Protein AF-A0A965N0B8-F1 (afdb_monomer)

Structure (mmCIF, N/CA/C/O backbone):
data_AF-A0A965N0B8-F1
#
_entry.id   AF-A0A965N0B8-F1
#
loop_
_atom_site.group_PDB
_atom_site.id
_atom_site.type_symbol
_atom_site.label_atom_id
_atom_site.label_alt_id
_atom_site.label_comp_id
_atom_site.label_asym_id
_atom_site.label_entity_id
_atom_site.label_seq_id
_atom_site.pdbx_PDB_ins_code
_atom_site.Cartn_x
_atom_site.Cartn_y
_atom_site.Cartn_z
_atom_site.occupancy
_atom_site.B_iso_or_equiv
_atom_site.auth_seq_id
_atom_site.auth_comp_id
_atom_site.auth_asym_id
_atom_site.auth_atom_id
_atom_site.pdbx_PDB_model_num
ATOM 1 N N . MET A 1 1 ? 1.792 13.443 -14.215 1.00 50.97 1 MET A N 1
ATOM 2 C CA . MET A 1 1 ? 2.856 14.168 -14.942 1.00 50.97 1 MET A CA 1
ATOM 3 C C . MET A 1 1 ? 3.817 14.919 -13.993 1.00 50.97 1 MET A C 1
ATOM 5 O O . MET A 1 1 ? 4.309 15.970 -14.357 1.00 50.97 1 MET A O 1
ATOM 9 N N . ARG A 1 2 ? 4.101 14.413 -12.771 1.00 62.81 2 ARG A N 1
ATOM 10 C CA . ARG A 1 2 ? 4.991 15.092 -11.792 1.00 62.81 2 ARG A CA 1
ATOM 11 C C . ARG A 1 2 ? 6.438 14.566 -11.771 1.00 62.81 2 ARG A C 1
ATOM 13 O O . ARG A 1 2 ? 7.293 15.222 -11.205 1.00 62.81 2 ARG A O 1
ATOM 20 N N . PHE A 1 3 ? 6.702 13.413 -12.389 1.00 66.06 3 PHE A N 1
ATOM 21 C CA . PHE A 1 3 ? 8.023 12.770 -12.436 1.00 66.06 3 PHE A CA 1
ATOM 22 C C . PHE A 1 3 ? 8.588 12.699 -13.857 1.00 66.06 3 PHE A C 1
ATOM 24 O O . PHE A 1 3 ? 9.486 11.917 -14.120 1.00 66.06 3 PHE A O 1
ATOM 31 N N . TRP A 1 4 ? 8.065 13.481 -14.801 1.00 72.12 4 TRP A N 1
ATOM 32 C CA . TRP A 1 4 ? 8.678 13.567 -16.125 1.00 72.12 4 TRP A CA 1
ATOM 33 C C . TRP A 1 4 ? 10.046 14.279 -16.013 1.00 72.12 4 TRP A C 1
ATOM 35 O O . TRP A 1 4 ? 10.124 15.256 -15.267 1.00 72.12 4 TRP A O 1
ATOM 45 N N . PRO A 1 5 ? 11.114 13.827 -16.702 1.00 80.25 5 PRO A N 1
ATOM 46 C CA . PRO A 1 5 ? 11.149 12.756 -17.708 1.00 80.25 5 PRO A CA 1
ATOM 47 C C . PRO A 1 5 ? 11.363 11.338 -17.150 1.00 80.25 5 PRO A C 1
ATOM 49 O O . PRO A 1 5 ? 11.357 10.385 -17.919 1.00 80.25 5 PRO A O 1
ATOM 52 N N . LEU A 1 6 ? 11.539 11.179 -15.838 1.00 78.44 6 LEU A N 1
ATOM 53 C CA . LEU A 1 6 ? 11.842 9.891 -15.199 1.00 78.44 6 LEU A CA 1
ATOM 54 C C . LEU A 1 6 ? 10.704 8.863 -15.318 1.00 78.44 6 LEU A C 1
ATOM 56 O O . LEU A 1 6 ? 10.970 7.682 -15.497 1.00 78.44 6 LEU A O 1
ATOM 60 N N . SER A 1 7 ? 9.440 9.288 -15.222 1.00 83.75 7 SER A N 1
ATOM 61 C CA . SER A 1 7 ? 8.276 8.407 -15.395 1.00 83.75 7 SER A CA 1
ATOM 62 C C . SER A 1 7 ? 7.701 8.504 -16.808 1.00 83.75 7 SER A C 1
ATOM 64 O O . SER A 1 7 ? 7.355 9.611 -17.240 1.00 83.75 7 SER A O 1
ATOM 66 N N . THR A 1 8 ? 7.467 7.364 -17.456 1.00 87.62 8 THR A N 1
ATOM 67 C CA . THR A 1 8 ? 6.728 7.266 -18.729 1.00 87.62 8 THR A CA 1
ATOM 68 C C . THR A 1 8 ? 5.414 6.497 -18.535 1.00 87.62 8 THR A C 1
ATOM 70 O O . THR A 1 8 ? 5.201 5.912 -17.468 1.00 87.62 8 THR A O 1
ATOM 73 N N . PRO A 1 9 ? 4.493 6.495 -19.518 1.00 84.62 9 PRO A N 1
ATOM 74 C CA . PRO A 1 9 ? 3.320 5.625 -19.475 1.00 84.62 9 PRO A CA 1
ATOM 75 C C . PRO A 1 9 ? 3.681 4.139 -19.338 1.00 84.62 9 PRO A C 1
ATOM 77 O O . PRO A 1 9 ? 2.996 3.415 -18.632 1.00 84.62 9 PRO A O 1
ATOM 80 N N . GLU A 1 10 ? 4.773 3.690 -19.952 1.00 87.25 10 GLU A N 1
ATOM 81 C CA . GLU A 1 10 ? 5.240 2.298 -19.905 1.00 87.25 10 GLU A CA 1
ATOM 82 C C . GLU A 1 10 ? 5.974 1.982 -18.594 1.00 87.25 10 GLU A C 1
ATOM 84 O O . GLU A 1 10 ? 5.999 0.833 -18.150 1.00 87.25 10 GLU A O 1
ATOM 89 N N . HIS A 1 11 ? 6.554 3.003 -17.957 1.00 89.06 11 HIS A N 1
ATOM 90 C CA . HIS A 1 11 ? 7.298 2.884 -16.709 1.00 89.06 11 HIS A CA 1
ATOM 91 C C . HIS A 1 11 ? 6.867 3.961 -15.695 1.00 89.06 11 HIS A C 1
ATOM 93 O O . HIS A 1 11 ? 7.545 4.981 -15.511 1.00 89.06 11 HIS A O 1
ATOM 99 N N . PRO A 1 12 ? 5.695 3.782 -15.055 1.00 91.25 12 PRO A N 1
ATOM 100 C CA . PRO A 1 12 ? 5.143 4.771 -14.138 1.00 91.25 12 PRO A CA 1
ATOM 101 C C . PRO A 1 12 ? 5.888 4.815 -12.797 1.00 91.25 12 PRO A C 1
ATOM 103 O O . PRO A 1 12 ? 6.658 3.923 -12.442 1.00 91.25 12 PRO A O 1
ATOM 106 N N . LYS A 1 13 ? 5.633 5.880 -12.024 1.00 90.94 13 LYS A N 1
ATOM 107 C CA . LYS A 1 13 ? 6.458 6.270 -10.869 1.00 90.94 13 LYS A CA 1
ATOM 108 C C . LYS A 1 13 ? 6.663 5.184 -9.811 1.00 90.94 13 LYS A C 1
ATOM 110 O O . LYS A 1 13 ? 7.722 5.159 -9.199 1.00 90.94 13 LYS A O 1
ATOM 115 N N . GLN A 1 14 ? 5.690 4.298 -9.590 1.00 92.75 14 GLN A N 1
ATOM 116 C CA . GLN A 1 14 ? 5.812 3.242 -8.583 1.00 92.75 14 GLN A CA 1
ATOM 117 C C . GLN A 1 14 ? 6.963 2.273 -8.885 1.00 92.75 14 GLN A C 1
ATOM 119 O O . GLN A 1 14 ? 7.488 1.649 -7.971 1.00 92.75 14 GLN A O 1
ATOM 124 N N . PHE A 1 15 ? 7.388 2.178 -10.147 1.00 95.50 15 PHE A N 1
ATOM 125 C CA . PHE A 1 15 ? 8.491 1.320 -10.563 1.00 95.50 15 PHE A CA 1
ATOM 126 C C . PHE A 1 15 ? 9.859 2.020 -10.504 1.00 95.50 15 PHE A C 1
ATOM 128 O O . PHE A 1 15 ? 10.869 1.353 -10.713 1.00 95.50 15 PHE A O 1
ATOM 135 N N . LEU A 1 16 ? 9.908 3.319 -10.180 1.00 93.56 16 LEU A N 1
ATOM 136 C CA . LEU A 1 16 ? 11.142 4.105 -10.138 1.00 93.56 16 LEU A CA 1
ATOM 137 C C . LEU A 1 16 ? 11.878 3.960 -8.808 1.00 93.56 16 LEU A C 1
ATOM 139 O O . LEU A 1 16 ? 11.264 4.022 -7.740 1.00 93.56 16 LEU A O 1
ATOM 143 N N . ASP A 1 17 ? 13.205 3.872 -8.890 1.00 93.31 17 ASP A N 1
ATOM 144 C CA . ASP A 1 17 ? 14.114 4.071 -7.762 1.00 93.31 17 ASP A CA 1
ATOM 145 C C . ASP A 1 17 ? 14.359 5.568 -7.549 1.00 93.31 17 ASP A C 1
ATOM 147 O O . ASP A 1 17 ? 15.250 6.178 -8.137 1.00 93.31 17 ASP A O 1
ATOM 151 N N . VAL A 1 18 ? 13.501 6.177 -6.733 1.00 88.81 18 VAL A N 1
ATOM 152 C CA . VAL A 1 18 ? 13.541 7.621 -6.454 1.00 88.81 18 VAL A CA 1
ATOM 153 C C . VAL A 1 18 ? 14.654 7.981 -5.462 1.00 88.81 18 VAL A C 1
ATOM 155 O O . VAL A 1 18 ? 15.072 9.134 -5.409 1.00 88.81 18 VAL A O 1
ATOM 158 N N . LEU A 1 19 ? 15.138 7.012 -4.679 1.00 89.06 19 LEU A N 1
ATOM 159 C CA . LEU A 1 19 ? 16.172 7.230 -3.663 1.00 89.06 19 LEU A CA 1
ATOM 160 C C . LEU A 1 19 ? 17.588 6.912 -4.169 1.00 89.06 19 LEU A C 1
ATOM 162 O O . LEU A 1 19 ? 18.554 7.268 -3.501 1.00 89.06 19 LEU A O 1
ATOM 166 N N . GLY A 1 20 ? 17.719 6.247 -5.320 1.00 92.00 20 GLY A N 1
ATOM 167 C CA . GLY A 1 20 ? 19.004 5.811 -5.872 1.00 92.00 20 GLY A CA 1
ATOM 168 C C . GLY A 1 20 ? 19.640 4.655 -5.095 1.00 92.00 20 GLY A C 1
ATOM 169 O O . GLY A 1 20 ? 20.862 4.519 -5.096 1.00 92.00 20 GLY A O 1
ATOM 170 N N . ILE A 1 21 ? 18.834 3.852 -4.393 1.00 93.19 21 ILE A N 1
ATOM 171 C CA . ILE A 1 21 ? 19.301 2.757 -3.520 1.00 93.19 21 ILE A CA 1
ATOM 172 C C . ILE A 1 21 ? 19.107 1.366 -4.143 1.00 93.19 21 ILE A C 1
ATOM 174 O O . ILE A 1 21 ? 19.236 0.349 -3.463 1.00 93.19 21 ILE A O 1
ATOM 178 N N . GLY A 1 22 ? 18.761 1.313 -5.428 1.00 94.94 22 GLY A N 1
ATOM 179 C CA . GLY A 1 22 ? 18.489 0.090 -6.177 1.00 94.94 22 GLY A CA 1
ATOM 180 C C . GLY A 1 22 ? 17.097 -0.497 -5.936 1.00 94.94 22 GLY A C 1
ATOM 181 O O . GLY A 1 22 ? 16.870 -1.656 -6.285 1.00 94.94 22 GLY A O 1
ATOM 182 N N . LYS A 1 23 ? 16.166 0.260 -5.336 1.00 95.31 23 LYS A N 1
ATOM 183 C CA . LYS A 1 23 ? 14.808 -0.213 -5.024 1.00 95.31 23 LYS A CA 1
ATOM 184 C C . LYS A 1 23 ? 13.744 0.763 -5.490 1.00 95.31 23 LYS A C 1
ATOM 186 O O . LYS A 1 23 ? 13.789 1.951 -5.188 1.00 95.31 23 LYS A O 1
ATOM 191 N N . SER A 1 24 ? 12.741 0.229 -6.172 1.00 96.75 24 SER A N 1
ATOM 192 C CA . SER A 1 24 ? 11.563 0.994 -6.574 1.00 96.75 24 SER A CA 1
ATOM 193 C C . SER A 1 24 ? 10.640 1.332 -5.399 1.00 96.75 24 SER A C 1
ATOM 195 O O . SER A 1 24 ? 10.639 0.640 -4.378 1.00 96.75 24 SER A O 1
ATOM 197 N N . LEU A 1 25 ? 9.776 2.340 -5.560 1.00 95.69 25 LEU A N 1
ATOM 198 C CA . LEU A 1 25 ? 8.729 2.654 -4.573 1.00 95.69 25 LEU A CA 1
ATOM 199 C C . LEU A 1 25 ? 7.798 1.459 -4.285 1.00 95.69 25 LEU A C 1
ATOM 201 O O . LEU A 1 25 ? 7.401 1.254 -3.134 1.00 95.69 25 LEU A O 1
ATOM 205 N N . LEU A 1 26 ? 7.489 0.647 -5.304 1.00 97.25 26 LEU A N 1
ATOM 206 C CA . LEU A 1 26 ? 6.711 -0.583 -5.161 1.00 97.25 26 LEU A CA 1
ATOM 207 C C . LEU A 1 26 ? 7.430 -1.584 -4.249 1.00 97.25 26 LEU A C 1
ATOM 209 O O . LEU A 1 26 ? 6.818 -2.106 -3.319 1.00 97.25 26 LEU A O 1
ATOM 213 N N . GLN A 1 27 ? 8.722 -1.824 -4.488 1.00 96.88 27 GLN A N 1
ATOM 214 C CA . GLN A 1 27 ? 9.527 -2.735 -3.669 1.00 96.88 27 GLN A CA 1
ATOM 215 C C . GLN A 1 27 ? 9.650 -2.236 -2.230 1.00 96.88 27 GLN A C 1
ATOM 217 O O . GLN A 1 27 ? 9.421 -3.011 -1.307 1.00 96.88 27 GLN A O 1
ATOM 222 N N . LEU A 1 28 ? 9.911 -0.941 -2.031 1.00 95.62 28 LEU A N 1
ATOM 223 C CA . LEU A 1 28 ? 9.963 -0.341 -0.694 1.00 95.62 28 LEU A CA 1
ATOM 224 C C . LEU A 1 28 ? 8.628 -0.488 0.048 1.00 95.62 28 LEU A C 1
ATOM 226 O O . LEU A 1 28 ? 8.596 -0.825 1.228 1.00 95.62 28 LEU A O 1
ATOM 230 N N . THR A 1 29 ? 7.505 -0.286 -0.644 1.00 96.00 29 THR A N 1
ATOM 231 C CA . THR A 1 29 ? 6.174 -0.469 -0.048 1.00 96.00 29 THR A CA 1
ATOM 232 C C . THR A 1 29 ? 5.904 -1.932 0.307 1.00 96.00 29 THR A C 1
ATOM 234 O O . THR A 1 29 ? 5.393 -2.211 1.391 1.00 96.00 29 THR A O 1
ATOM 237 N N . PHE A 1 30 ? 6.276 -2.867 -0.570 1.00 96.25 30 PHE A N 1
ATOM 238 C CA . PHE A 1 30 ? 6.108 -4.302 -0.343 1.00 96.25 30 PHE A CA 1
ATOM 239 C C . PHE A 1 30 ? 6.956 -4.817 0.829 1.00 96.25 30 PHE A C 1
ATOM 241 O O . PHE A 1 30 ? 6.458 -5.558 1.679 1.00 96.25 30 PHE A O 1
ATOM 248 N N . GLU A 1 31 ? 8.223 -4.405 0.906 1.00 94.38 31 GLU A N 1
ATOM 249 C CA . GLU A 1 31 ? 9.128 -4.762 2.003 1.00 94.38 31 GLU A CA 1
ATOM 250 C C . GLU A 1 31 ? 8.639 -4.205 3.341 1.00 94.38 31 GLU A C 1
ATOM 252 O O . GLU A 1 31 ? 8.606 -4.933 4.333 1.00 94.38 31 GLU A O 1
ATOM 257 N N . ARG A 1 32 ? 8.193 -2.941 3.359 1.00 94.69 32 ARG A N 1
ATOM 258 C CA . ARG A 1 32 ? 7.616 -2.310 4.551 1.00 94.69 32 ARG A CA 1
ATOM 259 C C . ARG A 1 32 ? 6.382 -3.065 5.045 1.00 94.69 32 ARG A C 1
ATOM 261 O O . ARG A 1 32 ? 6.284 -3.343 6.235 1.00 94.69 32 ARG A O 1
ATOM 268 N N . LEU A 1 33 ? 5.472 -3.440 4.143 1.00 94.06 33 LEU A N 1
ATOM 269 C CA . LEU A 1 33 ? 4.287 -4.235 4.486 1.00 94.06 33 LEU A CA 1
ATOM 270 C C . LEU A 1 33 ? 4.634 -5.634 4.997 1.00 94.06 33 LEU A C 1
ATOM 272 O O . LEU A 1 33 ? 3.989 -6.121 5.924 1.00 94.06 33 LEU A O 1
ATOM 276 N N . SER A 1 34 ? 5.670 -6.256 4.432 1.00 93.75 34 SER A N 1
ATOM 277 C CA . SER A 1 34 ? 6.095 -7.612 4.796 1.00 93.75 34 SER A CA 1
ATOM 278 C C . SER A 1 34 ? 6.626 -7.728 6.232 1.00 93.75 34 SER A C 1
ATOM 280 O O . SER A 1 34 ? 6.817 -8.840 6.717 1.00 93.75 34 SER A O 1
ATOM 282 N N . ARG A 1 35 ? 6.857 -6.605 6.929 1.00 92.62 35 ARG A N 1
ATOM 283 C CA . ARG A 1 35 ? 7.187 -6.591 8.366 1.00 92.62 35 ARG A CA 1
ATOM 284 C C . ARG A 1 35 ? 5.986 -6.868 9.267 1.00 92.62 35 ARG A C 1
ATOM 286 O O . ARG A 1 35 ? 6.180 -7.347 10.375 1.00 92.62 35 ARG A O 1
ATOM 293 N N . THR A 1 36 ? 4.778 -6.576 8.791 1.00 93.31 36 THR A N 1
ATOM 294 C CA . THR A 1 36 ? 3.536 -6.671 9.577 1.00 93.31 36 THR A CA 1
ATOM 295 C C . THR A 1 36 ? 2.584 -7.731 9.014 1.00 93.31 36 THR A C 1
ATOM 297 O O . THR A 1 36 ? 1.843 -8.363 9.760 1.00 93.31 36 THR A O 1
ATOM 300 N N . VAL A 1 37 ? 2.605 -7.958 7.697 1.00 93.06 37 VAL A N 1
ATOM 301 C CA . VAL A 1 37 ? 1.700 -8.875 6.989 1.00 93.06 37 VAL A CA 1
ATOM 302 C C . VAL A 1 37 ? 2.514 -9.924 6.238 1.00 93.06 37 VAL A C 1
ATOM 304 O O . VAL A 1 37 ? 3.529 -9.608 5.622 1.00 93.06 37 VAL A O 1
ATOM 307 N N . GLN A 1 38 ? 2.069 -11.182 6.248 1.00 93.06 38 GLN A N 1
ATOM 308 C CA . GLN A 1 38 ? 2.743 -12.237 5.490 1.00 93.06 38 GLN A CA 1
ATOM 309 C C . GLN A 1 38 ? 2.683 -11.933 3.987 1.00 93.06 38 GLN A C 1
ATOM 311 O O . GLN A 1 38 ? 1.640 -11.553 3.461 1.00 93.06 38 GLN A O 1
ATOM 316 N N . SER A 1 39 ? 3.779 -12.149 3.258 1.00 90.81 39 SER A N 1
ATOM 317 C CA . SER A 1 39 ? 3.858 -11.800 1.831 1.00 90.81 39 SER A CA 1
ATOM 318 C C . SER A 1 39 ? 2.799 -12.486 0.953 1.00 90.81 39 SER A C 1
ATOM 320 O O . SER A 1 39 ? 2.373 -11.919 -0.050 1.00 90.81 39 SER A O 1
ATOM 322 N N . ASN A 1 40 ? 2.326 -13.677 1.337 1.00 92.06 40 ASN A N 1
ATOM 323 C CA . ASN A 1 40 ? 1.237 -14.392 0.654 1.00 92.06 40 ASN A CA 1
ATOM 324 C C . ASN A 1 40 ? -0.159 -13.771 0.883 1.00 92.06 40 ASN A C 1
ATOM 326 O O . ASN A 1 40 ? -1.104 -14.137 0.186 1.00 92.06 40 ASN A O 1
ATOM 330 N N . GLN A 1 41 ? -0.292 -12.835 1.825 1.00 95.12 41 GLN A N 1
ATOM 331 C CA . GLN A 1 41 ? -1.504 -12.061 2.109 1.00 95.12 41 GLN A CA 1
ATOM 332 C C . GLN A 1 41 ? -1.447 -10.646 1.512 1.00 95.12 41 GLN A C 1
ATOM 334 O O . GLN A 1 41 ? -2.408 -9.889 1.636 1.00 95.12 41 GLN A O 1
ATOM 339 N N . ILE A 1 42 ? -0.347 -10.280 0.847 1.00 96.62 42 ILE A N 1
ATOM 340 C CA . ILE A 1 42 ? -0.208 -8.996 0.156 1.00 96.62 42 ILE A CA 1
ATOM 341 C C . ILE A 1 42 ? -0.701 -9.152 -1.281 1.00 96.62 42 ILE A C 1
ATOM 343 O O . ILE A 1 42 ? -0.268 -10.056 -1.994 1.00 96.62 42 ILE A O 1
ATOM 347 N N . PHE A 1 43 ? -1.577 -8.246 -1.714 1.00 96.81 43 PHE A N 1
ATOM 348 C CA . PHE A 1 43 ? -2.116 -8.191 -3.072 1.00 96.81 43 PHE A CA 1
ATOM 349 C C . PHE A 1 43 ? -1.675 -6.899 -3.758 1.00 96.81 43 PHE A C 1
ATOM 351 O O . PHE A 1 43 ? -1.714 -5.828 -3.154 1.00 96.81 43 PHE A O 1
ATOM 358 N N . ILE A 1 44 ? -1.283 -6.992 -5.029 1.00 96.38 44 ILE A N 1
ATOM 359 C CA . ILE A 1 44 ? -0.950 -5.834 -5.861 1.00 96.38 44 ILE A CA 1
ATOM 360 C C . ILE A 1 44 ? -2.072 -5.624 -6.866 1.00 96.38 44 ILE A C 1
ATOM 362 O O . ILE A 1 44 ? -2.262 -6.428 -7.777 1.00 96.38 44 ILE A O 1
ATOM 366 N N . LEU A 1 45 ? -2.806 -4.528 -6.699 1.00 94.06 45 LEU A N 1
ATOM 367 C CA . LEU A 1 45 ? -3.826 -4.094 -7.643 1.00 94.06 45 LEU A CA 1
ATOM 368 C C . LEU A 1 45 ? -3.158 -3.221 -8.704 1.00 94.06 45 LEU A C 1
ATOM 370 O O . LEU A 1 45 ? -2.482 -2.244 -8.377 1.00 94.06 45 LEU A O 1
ATOM 374 N N . THR A 1 46 ? -3.309 -3.580 -9.974 1.00 92.38 46 THR A N 1
ATOM 375 C CA . THR A 1 46 ? -2.645 -2.863 -11.067 1.00 92.38 46 THR A CA 1
ATOM 376 C C . THR A 1 46 ? -3.403 -2.989 -12.388 1.00 92.38 46 THR A C 1
ATOM 378 O O . THR A 1 46 ? -4.378 -3.727 -12.498 1.00 92.38 46 THR A O 1
ATOM 381 N N . ASN A 1 47 ? -2.960 -2.269 -13.419 1.00 89.44 47 ASN A N 1
ATOM 382 C CA . ASN A 1 47 ? -3.447 -2.483 -14.779 1.00 89.44 47 ASN A CA 1
ATOM 383 C C . ASN A 1 47 ? -2.776 -3.717 -15.398 1.00 89.44 47 ASN A C 1
ATOM 385 O O . ASN A 1 47 ? -1.595 -3.972 -15.146 1.00 89.44 47 ASN A O 1
ATOM 389 N N . LEU A 1 48 ? -3.498 -4.427 -16.269 1.00 90.38 48 LEU A N 1
ATOM 390 C CA . LEU A 1 48 ? -2.966 -5.564 -17.021 1.00 90.38 48 LEU A CA 1
ATOM 391 C C . LEU A 1 48 ? -1.635 -5.247 -17.734 1.00 90.38 48 LEU A C 1
ATOM 393 O O . LEU A 1 48 ? -0.735 -6.084 -17.739 1.00 90.38 48 LEU A O 1
ATOM 397 N N . SER A 1 49 ? -1.465 -4.025 -18.253 1.00 91.25 49 SER A N 1
ATOM 398 C CA . SER A 1 49 ? -0.233 -3.576 -18.920 1.00 91.25 49 SER A CA 1
ATOM 399 C C . SER A 1 49 ? 1.008 -3.592 -18.022 1.00 91.25 49 SER A C 1
ATOM 401 O O . SER A 1 49 ? 2.127 -3.650 -18.524 1.00 91.25 49 SER A O 1
ATOM 403 N N . TYR A 1 50 ? 0.836 -3.535 -16.699 1.00 93.31 50 TYR A N 1
ATOM 404 C CA . TYR A 1 50 ? 1.937 -3.503 -15.733 1.00 93.31 50 TYR A CA 1
ATOM 405 C C . TYR A 1 50 ? 2.130 -4.824 -14.987 1.00 93.31 50 TYR A C 1
ATOM 407 O O . TYR A 1 50 ? 3.053 -4.925 -14.179 1.00 93.31 50 TYR A O 1
ATOM 415 N N . ALA A 1 51 ? 1.296 -5.837 -15.238 1.00 94.38 51 ALA A N 1
ATOM 416 C CA . ALA A 1 51 ? 1.364 -7.122 -14.543 1.00 94.38 51 ALA A CA 1
ATOM 417 C C . ALA A 1 51 ? 2.757 -7.764 -14.657 1.00 94.38 51 ALA A C 1
ATOM 419 O O . ALA A 1 51 ? 3.318 -8.251 -13.674 1.00 94.38 51 ALA A O 1
ATOM 420 N N . GLU A 1 52 ? 3.364 -7.697 -15.846 1.00 95.31 52 GLU A N 1
ATOM 421 C CA . GLU A 1 52 ? 4.706 -8.232 -16.066 1.00 95.31 52 GLU A CA 1
ATOM 422 C C . GLU A 1 52 ? 5.787 -7.424 -15.329 1.00 95.31 52 GLU A C 1
ATOM 424 O O . GLU A 1 52 ? 6.726 -8.015 -14.794 1.00 95.31 52 GLU A O 1
ATOM 429 N N . LEU A 1 53 ? 5.651 -6.093 -15.250 1.00 96.25 53 LEU A N 1
ATOM 430 C CA . LEU A 1 53 ? 6.568 -5.242 -14.479 1.00 96.25 53 LEU A CA 1
ATOM 431 C C . LEU A 1 53 ? 6.492 -5.563 -12.984 1.00 96.25 53 LEU A C 1
ATOM 433 O O . LEU A 1 53 ? 7.534 -5.705 -12.346 1.00 96.25 53 LEU A O 1
ATOM 437 N N . VAL A 1 54 ? 5.282 -5.736 -12.440 1.00 97.38 54 VAL A N 1
ATOM 438 C CA . VAL A 1 54 ? 5.085 -6.152 -11.041 1.00 97.38 54 VAL A CA 1
ATOM 439 C C . VAL A 1 54 ? 5.777 -7.488 -10.788 1.00 97.38 54 VAL A C 1
ATOM 441 O O . VAL A 1 54 ? 6.558 -7.593 -9.848 1.00 97.38 54 VAL A O 1
ATOM 444 N N . ARG A 1 55 ? 5.576 -8.480 -11.665 1.00 96.81 55 ARG A N 1
ATOM 445 C CA . ARG A 1 55 ? 6.228 -9.793 -11.548 1.00 96.81 55 ARG A CA 1
ATOM 446 C C . ARG A 1 55 ? 7.756 -9.700 -11.599 1.00 96.81 55 ARG A C 1
ATOM 448 O O . ARG A 1 55 ? 8.431 -10.415 -10.869 1.00 96.81 55 ARG A O 1
ATOM 455 N N . LYS A 1 56 ? 8.310 -8.827 -12.449 1.00 96.62 56 LYS A N 1
ATOM 456 C CA . LYS A 1 56 ? 9.764 -8.594 -12.526 1.00 96.62 56 LYS A CA 1
ATOM 457 C C . LYS A 1 56 ? 10.312 -7.963 -11.245 1.00 96.62 56 LYS A C 1
ATOM 459 O O . LYS A 1 56 ? 11.396 -8.338 -10.814 1.00 96.62 56 LYS A O 1
ATOM 464 N N . GLN 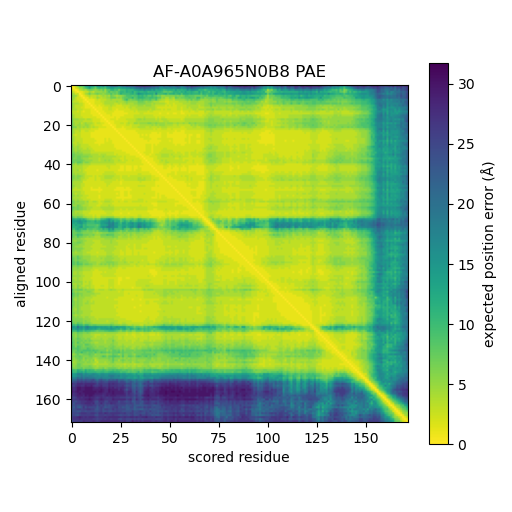A 1 57 ? 9.583 -7.025 -10.638 1.00 96.81 57 GLN A N 1
ATOM 465 C CA . GLN A 1 57 ? 10.029 -6.351 -9.415 1.00 96.81 57 GLN A CA 1
ATOM 466 C C . GLN A 1 57 ? 9.800 -7.161 -8.136 1.00 96.81 57 GLN A C 1
ATOM 468 O O . GLN A 1 57 ? 10.575 -7.019 -7.189 1.00 96.81 57 GLN A O 1
ATOM 473 N N . LEU A 1 58 ? 8.765 -8.004 -8.111 1.00 97.00 58 LEU A N 1
ATOM 474 C CA . LEU A 1 58 ? 8.359 -8.833 -6.975 1.00 97.00 58 LEU A CA 1
ATOM 475 C C . LEU A 1 58 ? 8.269 -10.315 -7.397 1.00 97.00 58 LEU A C 1
ATOM 477 O O . LEU A 1 58 ? 7.174 -10.878 -7.442 1.00 97.00 58 LEU A O 1
ATOM 481 N N . PRO A 1 59 ? 9.399 -10.980 -7.706 1.00 95.06 59 PRO A N 1
ATOM 482 C CA . PRO A 1 59 ? 9.400 -12.330 -8.284 1.00 95.06 59 PRO A CA 1
ATOM 483 C C . PRO A 1 59 ? 8.834 -13.412 -7.353 1.00 95.06 59 PRO A C 1
ATOM 485 O O . PRO A 1 59 ? 8.388 -14.452 -7.827 1.00 95.06 59 PRO A O 1
ATOM 488 N N . ASN A 1 60 ? 8.834 -13.164 -6.040 1.00 92.19 60 ASN A N 1
ATOM 489 C CA . ASN A 1 60 ? 8.335 -14.100 -5.029 1.00 92.19 60 ASN A CA 1
ATOM 490 C C . ASN A 1 60 ? 6.848 -13.893 -4.692 1.00 92.19 60 ASN A C 1
ATOM 492 O O . ASN A 1 60 ? 6.300 -14.633 -3.876 1.00 92.19 60 ASN A O 1
ATOM 496 N N . LEU A 1 61 ? 6.195 -12.879 -5.272 1.00 95.69 61 LEU A N 1
ATOM 497 C CA . LEU A 1 61 ? 4.769 -12.650 -5.069 1.00 95.69 61 LEU A CA 1
ATOM 498 C C . LEU A 1 61 ? 3.968 -13.718 -5.836 1.00 95.69 61 LEU A C 1
ATOM 500 O O . LEU A 1 61 ? 4.221 -13.913 -7.029 1.00 95.69 61 LEU A O 1
ATOM 504 N N . PRO A 1 62 ? 2.982 -14.390 -5.209 1.00 94.62 62 PRO A N 1
ATOM 505 C CA . PRO A 1 62 ? 2.113 -15.315 -5.925 1.00 94.62 62 PRO A CA 1
ATOM 506 C C . PRO A 1 62 ? 1.422 -14.627 -7.105 1.00 94.62 62 PRO A C 1
ATOM 508 O O . PRO A 1 62 ? 0.921 -13.512 -6.975 1.00 94.62 62 PRO A O 1
ATOM 511 N N . VAL A 1 63 ? 1.350 -15.304 -8.252 1.00 92.38 63 VAL A N 1
ATOM 512 C CA . VAL A 1 63 ? 0.713 -14.749 -9.461 1.00 92.38 63 VAL A CA 1
ATOM 513 C C . VAL A 1 63 ? -0.748 -14.376 -9.193 1.00 92.38 63 VAL A C 1
ATOM 515 O O . VAL A 1 63 ? -1.193 -13.308 -9.602 1.00 92.38 63 VAL A O 1
ATOM 518 N N . ASP A 1 64 ? -1.454 -15.198 -8.415 1.00 93.12 64 ASP A N 1
ATOM 519 C CA . ASP A 1 64 ? -2.846 -14.965 -8.008 1.00 93.12 64 ASP A CA 1
ATOM 520 C C . ASP A 1 64 ? -3.035 -13.723 -7.120 1.00 93.12 64 ASP A C 1
ATOM 522 O O . ASP A 1 64 ? -4.164 -13.260 -6.940 1.00 93.12 64 ASP A O 1
ATOM 526 N N . ASN A 1 65 ? -1.947 -13.171 -6.574 1.00 95.81 65 ASN A N 1
ATOM 527 C CA . ASN A 1 65 ? -1.970 -11.952 -5.773 1.00 95.81 65 ASN A CA 1
ATOM 528 C C . ASN A 1 65 ? -1.760 -10.683 -6.619 1.00 95.81 65 ASN A C 1
ATOM 530 O O . ASN A 1 65 ? -1.849 -9.576 -6.085 1.00 95.81 65 ASN A O 1
ATOM 534 N N . ILE A 1 66 ? -1.516 -10.809 -7.928 1.00 95.88 66 ILE A N 1
ATOM 535 C CA . ILE A 1 66 ? -1.469 -9.681 -8.866 1.00 95.88 66 ILE A CA 1
ATOM 536 C C . ILE A 1 66 ? -2.860 -9.515 -9.483 1.00 95.88 66 ILE A C 1
ATOM 538 O O . ILE A 1 66 ? -3.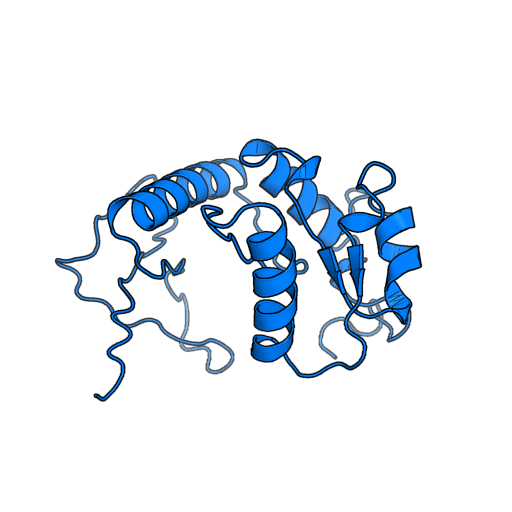228 -10.168 -10.461 1.00 95.88 66 ILE A O 1
ATOM 542 N N . LEU A 1 67 ? -3.657 -8.624 -8.898 1.00 94.25 67 LEU A N 1
ATOM 543 C CA . LEU A 1 67 ? -5.025 -8.365 -9.326 1.00 94.25 67 LEU A CA 1
ATOM 544 C C . LEU A 1 67 ? -5.027 -7.305 -10.427 1.00 94.25 67 LEU A C 1
ATOM 546 O O . LEU A 1 67 ? -4.837 -6.116 -10.174 1.00 94.25 67 LEU A O 1
ATOM 550 N N . CYS A 1 68 ? -5.248 -7.747 -11.663 1.00 90.94 68 CYS A N 1
ATOM 551 C CA . CYS A 1 68 ? -5.340 -6.851 -12.808 1.00 90.94 68 CYS A CA 1
ATOM 552 C C . CYS A 1 68 ? -6.766 -6.319 -12.959 1.00 90.94 68 CYS A C 1
ATOM 554 O O . CYS A 1 68 ? -7.708 -7.098 -13.116 1.00 90.94 68 CYS A O 1
ATOM 556 N N . GLU A 1 69 ? -6.923 -4.999 -12.939 1.00 77.62 69 GLU A N 1
ATOM 557 C CA . GLU A 1 69 ? -8.190 -4.370 -13.294 1.00 77.62 69 GLU A CA 1
ATOM 558 C C . GLU A 1 69 ? -8.413 -4.432 -14.813 1.00 77.62 69 GLU A C 1
ATOM 560 O O . GLU A 1 69 ? -7.485 -4.132 -15.575 1.00 77.62 69 GLU A O 1
ATOM 565 N N . PRO A 1 70 ? -9.634 -4.767 -15.275 1.00 69.56 70 PRO A N 1
ATOM 566 C CA . PRO A 1 70 ? -9.950 -4.795 -16.702 1.00 69.56 70 PRO A CA 1
ATOM 567 C C . PRO A 1 70 ? -9.920 -3.392 -17.323 1.00 69.56 70 PRO A C 1
ATOM 569 O O . PRO A 1 70 ? -9.525 -3.231 -18.473 1.00 69.56 70 PRO A O 1
ATOM 572 N N . GLU A 1 71 ? -10.301 -2.368 -16.556 1.00 72.25 71 GLU A N 1
ATOM 573 C CA . GLU A 1 71 ? -10.334 -0.971 -16.983 1.00 72.25 71 GLU A CA 1
ATOM 574 C C . GLU A 1 71 ? -9.983 -0.061 -15.803 1.00 72.25 71 GLU A C 1
ATOM 576 O O . GLU A 1 71 ? -10.348 -0.337 -14.661 1.00 72.25 71 GLU A O 1
ATOM 581 N N . ARG A 1 72 ? -9.310 1.062 -16.070 1.00 71.31 72 ARG A N 1
ATOM 582 C CA . ARG A 1 72 ? -8.912 2.019 -15.032 1.00 71.31 72 ARG A CA 1
ATOM 583 C C . ARG A 1 72 ? -10.118 2.860 -14.595 1.00 71.31 72 ARG A C 1
ATOM 585 O O . ARG A 1 72 ? -10.378 3.908 -15.181 1.00 71.31 72 ARG A O 1
ATOM 592 N N . LYS A 1 73 ? -10.843 2.415 -13.564 1.00 71.62 73 LYS A N 1
ATOM 593 C CA . LYS A 1 73 ? -12.078 3.067 -13.073 1.00 71.62 73 LYS A CA 1
ATOM 594 C C . LYS A 1 73 ? -11.905 3.844 -11.760 1.00 71.62 73 LYS A C 1
ATOM 596 O O . LYS A 1 73 ? -12.866 4.014 -11.020 1.00 71.62 73 LYS A O 1
ATOM 601 N N . ASN A 1 74 ? -10.709 4.386 -11.506 1.00 76.25 74 ASN A N 1
ATOM 602 C CA . ASN A 1 74 ? -10.327 5.061 -10.253 1.00 76.25 74 ASN A CA 1
ATOM 603 C C . ASN A 1 74 ? -10.344 4.124 -9.026 1.00 76.25 74 ASN A C 1
ATOM 605 O O . ASN A 1 74 ? -10.559 2.922 -9.137 1.00 76.25 74 ASN A O 1
ATOM 609 N N . THR A 1 75 ? -10.062 4.673 -7.843 1.00 80.88 75 THR A N 1
ATOM 610 C CA . THR A 1 75 ? -9.755 3.893 -6.635 1.00 80.88 75 THR A CA 1
ATOM 611 C C . THR A 1 75 ? -10.938 3.082 -6.102 1.00 80.88 75 THR A C 1
ATOM 613 O O . THR A 1 75 ? -10.750 1.945 -5.690 1.00 80.88 75 THR A O 1
ATOM 616 N N . ALA A 1 76 ? -12.163 3.617 -6.107 1.00 84.50 76 ALA A N 1
ATOM 617 C CA . ALA A 1 76 ? -13.294 2.935 -5.470 1.00 84.50 76 ALA A CA 1
ATOM 618 C C . ALA A 1 76 ? -13.673 1.595 -6.149 1.00 84.50 76 ALA A C 1
ATOM 620 O O . ALA A 1 76 ? -13.748 0.589 -5.443 1.00 84.50 76 ALA A O 1
ATOM 621 N N . PRO A 1 77 ? -13.838 1.510 -7.486 1.00 84.62 77 PRO A N 1
ATOM 622 C CA . PRO A 1 77 ? -14.072 0.231 -8.167 1.00 84.62 77 PRO A CA 1
ATOM 623 C C . PRO A 1 77 ? -12.912 -0.759 -8.025 1.00 84.62 77 PRO A C 1
ATOM 625 O O . PRO A 1 77 ? -13.151 -1.955 -7.861 1.00 84.62 77 PRO A O 1
ATOM 628 N N . CYS A 1 78 ? -11.676 -0.252 -8.024 1.00 85.56 78 CYS A N 1
ATOM 629 C CA . CYS A 1 78 ? -10.462 -1.035 -7.795 1.00 85.56 78 CYS A CA 1
ATOM 630 C C . CYS A 1 78 ? -10.512 -1.745 -6.439 1.00 85.56 78 CYS A C 1
ATOM 632 O O . CYS A 1 78 ? -10.366 -2.968 -6.349 1.00 85.56 78 CYS A O 1
ATOM 634 N N . LEU A 1 79 ? -10.815 -0.982 -5.387 1.00 89.00 79 LEU A N 1
ATOM 635 C CA . LEU A 1 79 ? -10.960 -1.515 -4.040 1.00 89.00 79 LEU A CA 1
ATOM 636 C C . LEU A 1 79 ? -12.145 -2.467 -3.934 1.00 89.00 79 LEU A C 1
ATOM 638 O O . LEU A 1 79 ? -11.983 -3.541 -3.374 1.00 89.00 79 LEU A O 1
ATOM 642 N N . ALA A 1 80 ? -13.298 -2.146 -4.522 1.00 91.12 80 ALA A N 1
ATOM 643 C CA . ALA A 1 80 ? -14.450 -3.046 -4.511 1.00 91.12 80 ALA A CA 1
ATOM 644 C C . ALA A 1 80 ? -14.125 -4.417 -5.140 1.00 91.12 80 ALA A C 1
ATOM 646 O O . ALA A 1 80 ? -14.477 -5.456 -4.579 1.00 91.12 80 ALA A O 1
ATOM 647 N N . TYR A 1 81 ? -13.406 -4.432 -6.268 1.00 90.69 81 TYR A N 1
ATOM 648 C CA . TYR A 1 81 ? -12.973 -5.662 -6.931 1.00 90.69 81 TYR A CA 1
ATOM 649 C C . TYR A 1 81 ? -12.028 -6.496 -6.056 1.00 90.69 81 TYR A C 1
ATOM 651 O O . TYR A 1 81 ? -12.249 -7.698 -5.875 1.00 90.69 81 TYR A O 1
ATOM 659 N N . ALA A 1 82 ? -10.996 -5.871 -5.485 1.00 92.25 82 ALA A N 1
ATOM 660 C CA . ALA A 1 82 ? -10.054 -6.575 -4.622 1.00 92.25 82 ALA A CA 1
ATOM 661 C C . ALA A 1 82 ? -10.704 -7.062 -3.327 1.00 92.25 82 ALA A C 1
ATOM 663 O O . ALA A 1 82 ? -10.503 -8.216 -2.949 1.00 92.25 82 ALA A O 1
ATOM 664 N N . SER A 1 83 ? -11.542 -6.236 -2.699 1.00 93.44 83 SER A N 1
ATOM 665 C CA . SER A 1 83 ? -12.310 -6.614 -1.514 1.00 93.44 83 SER A CA 1
ATOM 666 C C . SER A 1 83 ? -13.177 -7.839 -1.787 1.00 93.44 83 SER A C 1
ATOM 668 O O . SER A 1 83 ? -13.144 -8.778 -1.001 1.00 93.44 83 SER A O 1
ATOM 670 N N . ALA A 1 84 ? -13.876 -7.902 -2.926 1.00 93.75 84 ALA A N 1
ATOM 671 C CA . ALA A 1 84 ? -14.672 -9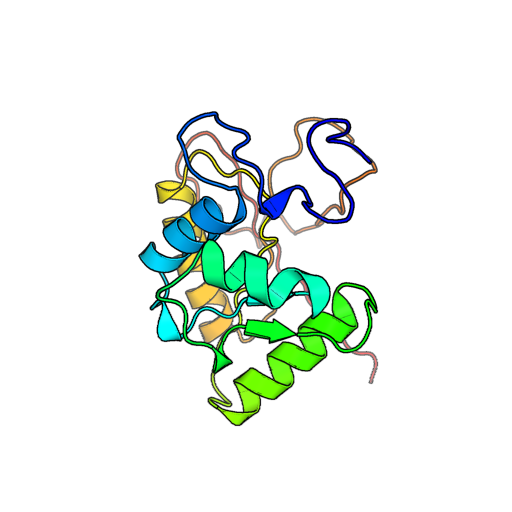.074 -3.297 1.00 93.75 84 ALA A CA 1
ATOM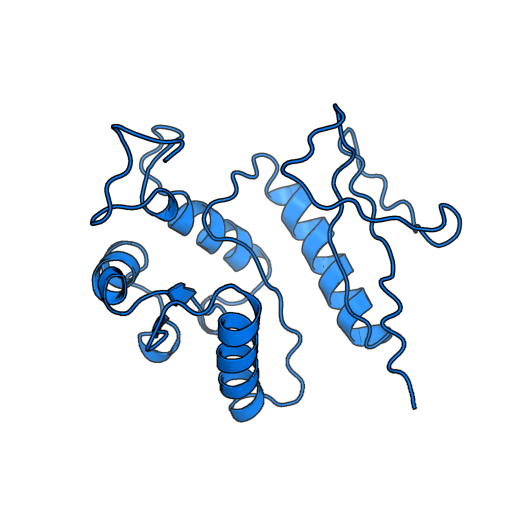 672 C C . ALA A 1 84 ? -13.812 -10.338 -3.497 1.00 93.75 84 ALA A C 1
ATOM 674 O O . ALA A 1 84 ? -14.178 -11.424 -3.042 1.00 93.75 84 ALA A O 1
ATOM 675 N N . LYS A 1 85 ? -12.645 -10.210 -4.146 1.00 93.25 85 LYS A N 1
ATOM 676 C CA . LYS A 1 85 ? -11.699 -11.324 -4.344 1.00 93.25 85 LYS A CA 1
ATOM 677 C C . LYS A 1 85 ? -11.124 -11.841 -3.026 1.00 93.25 85 LYS A C 1
ATOM 679 O O . LYS A 1 85 ? -10.988 -13.053 -2.866 1.00 93.25 85 LYS A O 1
ATOM 684 N N . ILE A 1 86 ? -10.786 -10.943 -2.103 1.00 94.88 86 ILE A N 1
ATOM 685 C CA . ILE A 1 86 ? -10.243 -11.303 -0.790 1.00 94.88 86 ILE A CA 1
ATOM 686 C C . ILE A 1 86 ? -11.347 -11.883 0.096 1.00 94.88 86 ILE A C 1
ATOM 688 O O . ILE A 1 86 ? -11.128 -12.929 0.699 1.00 94.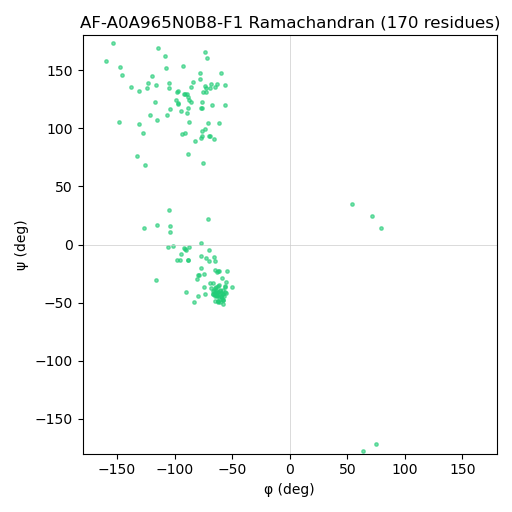88 86 ILE A O 1
ATOM 692 N N . PHE A 1 87 ? -12.547 -11.298 0.094 1.00 95.56 87 PHE A N 1
ATOM 693 C CA . PHE A 1 87 ? -13.710 -11.804 0.829 1.00 95.56 87 PHE A CA 1
ATOM 694 C C . PHE A 1 87 ? -14.051 -13.250 0.446 1.00 95.56 87 PHE A C 1
ATOM 696 O O . PHE A 1 87 ? -14.301 -14.080 1.315 1.00 95.56 87 PHE A O 1
ATOM 703 N N . ALA A 1 88 ? -13.976 -13.587 -0.847 1.00 95.06 88 ALA A N 1
ATOM 704 C CA . ALA A 1 88 ? -14.182 -14.956 -1.321 1.00 95.06 88 ALA A CA 1
ATOM 705 C C . ALA A 1 88 ? -13.131 -15.961 -0.800 1.00 95.06 88 ALA A C 1
ATOM 707 O O . ALA A 1 88 ? -13.406 -17.158 -0.754 1.00 95.06 88 ALA A O 1
ATOM 708 N N . LYS A 1 89 ? -11.930 -15.497 -0.422 1.00 93.25 89 LYS A N 1
ATOM 709 C CA . LYS A 1 89 ? -10.867 -16.326 0.179 1.00 93.25 89 LYS A CA 1
ATOM 710 C C . LYS A 1 89 ? -10.964 -16.366 1.706 1.00 93.25 89 LYS A C 1
ATOM 712 O O . LYS A 1 89 ? -10.735 -17.412 2.303 1.00 93.25 89 LYS A O 1
ATOM 717 N N . ASN A 1 90 ? -11.262 -15.230 2.330 1.00 94.75 90 ASN A N 1
ATOM 718 C CA . ASN A 1 90 ? -11.416 -15.085 3.769 1.00 94.75 90 ASN A CA 1
ATOM 719 C C . ASN A 1 90 ? -12.468 -13.997 4.073 1.00 94.75 90 ASN A C 1
ATOM 721 O O . ASN A 1 90 ? -12.153 -12.809 3.966 1.00 94.75 90 ASN A O 1
ATOM 725 N N . PRO A 1 91 ? -13.689 -14.373 4.496 1.00 93.94 91 PRO A N 1
ATOM 726 C CA . PRO A 1 91 ? -14.758 -13.414 4.777 1.00 93.94 91 PRO A CA 1
ATOM 727 C C . PRO A 1 91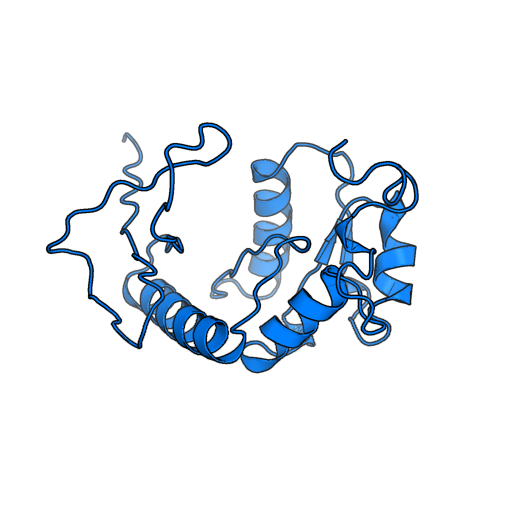 ? -14.512 -12.571 6.037 1.00 93.94 91 PRO A C 1
ATOM 729 O O . PRO A 1 91 ? -15.177 -11.559 6.226 1.00 93.94 91 PRO A O 1
ATOM 732 N N . ASN A 1 92 ? -13.551 -12.965 6.880 1.00 92.56 92 ASN A N 1
ATOM 733 C CA . ASN A 1 92 ? -13.183 -12.270 8.115 1.00 92.56 92 ASN A CA 1
ATOM 734 C C . ASN A 1 92 ? -11.868 -11.482 7.969 1.00 92.56 92 ASN A C 1
ATOM 736 O O . ASN A 1 92 ? -11.229 -11.158 8.968 1.00 92.56 92 ASN A O 1
ATOM 740 N N . ALA A 1 93 ? -11.398 -11.246 6.740 1.00 93.81 93 ALA A N 1
ATOM 741 C CA . ALA A 1 93 ? -10.159 -10.515 6.510 1.00 93.81 93 ALA A CA 1
ATOM 742 C C . ALA A 1 93 ? -10.325 -9.017 6.799 1.00 93.81 93 ALA A C 1
ATOM 744 O O . ALA A 1 93 ? -11.246 -8.377 6.296 1.00 93.81 93 ALA A O 1
ATOM 745 N N . THR A 1 94 ? -9.355 -8.450 7.512 1.00 93.38 94 THR A N 1
ATOM 746 C CA . THR A 1 94 ? -9.183 -6.998 7.623 1.00 93.38 94 THR A CA 1
ATOM 747 C C . THR A 1 94 ? -8.307 -6.504 6.484 1.00 93.38 94 THR A C 1
ATOM 749 O O . THR A 1 94 ? -7.218 -7.030 6.245 1.00 93.38 94 THR A O 1
ATOM 752 N N . LEU A 1 95 ? -8.801 -5.508 5.750 1.00 94.00 95 LEU A N 1
ATOM 753 C CA . LEU A 1 95 ? -8.142 -4.987 4.559 1.00 94.00 95 LEU A CA 1
ATOM 754 C C . LEU A 1 95 ? -7.319 -3.749 4.894 1.00 94.00 95 LEU A C 1
ATOM 756 O O . LEU A 1 95 ? -7.852 -2.725 5.313 1.00 94.00 95 LEU A O 1
ATOM 760 N N . VAL A 1 96 ? -6.019 -3.835 4.628 1.00 94.56 96 VAL A N 1
ATOM 761 C CA . VAL A 1 96 ? -5.103 -2.694 4.651 1.00 94.56 96 VAL A CA 1
ATOM 762 C C . VAL A 1 96 ? -4.899 -2.216 3.220 1.00 94.56 96 VAL A C 1
ATOM 764 O O . VAL A 1 96 ? -4.478 -2.985 2.355 1.00 94.56 96 VAL A O 1
ATOM 767 N N . VAL A 1 97 ? -5.171 -0.937 2.971 1.00 93.69 97 VAL A N 1
ATOM 768 C CA . VAL A 1 97 ? -5.060 -0.329 1.642 1.00 93.69 97 VAL A CA 1
ATOM 769 C C . VAL A 1 97 ? -3.992 0.756 1.663 1.00 93.69 97 VAL A C 1
ATOM 771 O O . VAL A 1 97 ? -4.081 1.708 2.434 1.00 93.69 97 VAL A O 1
ATOM 774 N N . LEU A 1 98 ? -2.989 0.629 0.792 1.00 92.88 98 LEU A N 1
ATOM 775 C CA . LEU A 1 98 ? -1.868 1.564 0.702 1.00 92.88 98 LEU A CA 1
ATOM 776 C C . LEU A 1 98 ? -1.529 1.869 -0.761 1.00 92.88 98 LEU A C 1
ATOM 778 O O . LEU A 1 98 ? -1.429 0.943 -1.569 1.00 92.88 98 LEU A O 1
ATOM 782 N N . PRO A 1 99 ? -1.289 3.141 -1.116 1.00 92.88 99 PRO A N 1
ATOM 783 C CA . PRO A 1 99 ? -0.700 3.488 -2.403 1.00 92.88 99 PRO A CA 1
ATOM 784 C C . PRO A 1 99 ? 0.731 2.945 -2.518 1.00 92.88 99 PRO A C 1
ATOM 786 O O . PRO A 1 99 ? 1.538 3.084 -1.599 1.00 92.88 99 PRO A O 1
ATOM 789 N N . SER A 1 100 ? 1.072 2.359 -3.667 1.00 93.12 100 SER A N 1
ATOM 790 C CA . SER A 1 100 ? 2.396 1.766 -3.930 1.00 93.1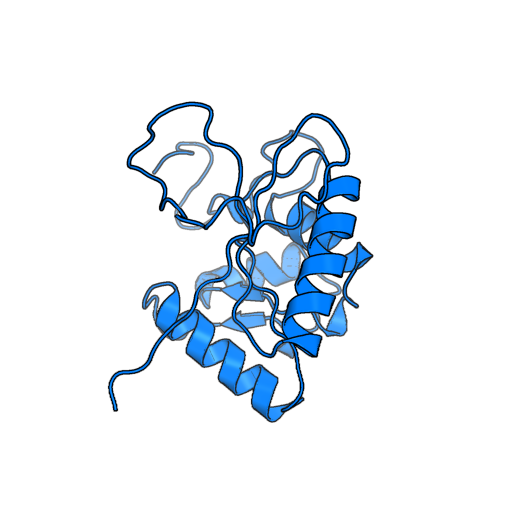2 100 SER A CA 1
ATOM 791 C C . SER A 1 100 ? 3.498 2.791 -4.228 1.00 93.12 100 SER A C 1
ATOM 793 O O . SER A 1 100 ? 4.611 2.430 -4.598 1.00 93.12 100 SER A O 1
ATOM 795 N N . ASP A 1 101 ? 3.168 4.076 -4.188 1.00 90.38 101 ASP A N 1
ATOM 796 C CA . ASP A 1 101 ? 3.966 5.184 -4.708 1.00 90.38 101 ASP A CA 1
ATOM 797 C C . ASP A 1 101 ? 4.211 6.281 -3.657 1.00 90.38 101 ASP A C 1
ATOM 799 O O . ASP A 1 101 ? 4.616 7.397 -4.001 1.00 90.38 101 ASP A O 1
ATOM 803 N N . HIS A 1 102 ? 3.951 5.961 -2.387 1.00 90.06 102 HIS A N 1
ATOM 804 C CA . HIS A 1 102 ? 4.248 6.802 -1.237 1.00 90.06 102 HIS A CA 1
ATOM 805 C C . HIS A 1 102 ? 5.631 6.469 -0.676 1.00 90.06 102 HIS A C 1
ATOM 807 O O . HIS A 1 102 ? 5.948 5.315 -0.377 1.00 90.06 102 HIS A O 1
ATOM 813 N N . LEU A 1 103 ? 6.440 7.508 -0.484 1.00 90.62 103 LEU A N 1
ATOM 814 C CA . LEU A 1 103 ? 7.725 7.405 0.190 1.00 90.62 103 LEU A CA 1
ATOM 815 C C . LEU A 1 103 ? 7.528 7.598 1.698 1.00 90.62 103 LEU A C 1
ATOM 817 O O . LEU A 1 103 ? 7.121 8.670 2.137 1.00 90.62 103 LEU A O 1
ATOM 821 N N . ILE A 1 104 ? 7.840 6.565 2.481 1.00 90.19 104 ILE A N 1
ATOM 822 C CA . ILE A 1 104 ? 7.772 6.586 3.946 1.00 90.19 104 ILE A CA 1
ATOM 823 C C . ILE A 1 104 ? 9.163 6.256 4.477 1.00 90.19 104 ILE A C 1
ATOM 825 O O . ILE A 1 104 ? 9.633 5.139 4.299 1.00 90.19 104 ILE A O 1
ATOM 829 N N . ILE A 1 105 ? 9.822 7.240 5.095 1.00 87.25 105 ILE A N 1
ATOM 830 C CA . ILE A 1 105 ? 11.215 7.116 5.556 1.00 87.25 105 ILE A CA 1
ATOM 831 C C . ILE A 1 105 ? 11.306 6.361 6.887 1.00 87.25 105 ILE A C 1
ATOM 833 O O . ILE A 1 105 ? 12.157 5.493 7.051 1.00 87.25 105 ILE A O 1
ATOM 837 N N . ASN A 1 106 ? 10.424 6.671 7.844 1.00 89.75 106 ASN A N 1
ATOM 838 C CA . ASN A 1 106 ? 10.414 6.003 9.144 1.00 89.75 106 ASN A CA 1
ATOM 839 C C . ASN A 1 106 ? 9.535 4.747 9.098 1.00 89.75 106 ASN A C 1
ATOM 841 O O . ASN A 1 106 ? 8.378 4.748 9.517 1.00 89.75 106 ASN A O 1
ATOM 845 N N . GLU A 1 107 ? 10.083 3.680 8.527 1.00 90.38 107 GLU A N 1
ATOM 846 C CA . GLU A 1 107 ? 9.342 2.443 8.298 1.00 90.38 107 GLU A CA 1
ATOM 847 C C . GLU A 1 107 ? 8.995 1.685 9.586 1.00 90.38 107 GLU A C 1
ATOM 849 O O . GLU A 1 107 ? 7.937 1.069 9.638 1.00 90.38 107 GLU A O 1
ATOM 854 N N . LEU A 1 108 ? 9.852 1.735 10.616 1.00 89.12 108 LEU A N 1
ATOM 855 C CA . LEU A 1 108 ? 9.567 1.107 11.916 1.00 89.12 108 LEU A CA 1
ATOM 856 C C . LEU A 1 108 ? 8.339 1.747 12.558 1.00 89.12 108 LEU A C 1
ATOM 858 O O . LEU A 1 108 ? 7.389 1.059 12.916 1.00 89.12 108 LEU A O 1
ATOM 862 N N . ARG A 1 109 ? 8.321 3.083 12.591 1.00 87.00 109 ARG A N 1
ATOM 863 C CA . ARG A 1 109 ? 7.189 3.844 13.112 1.00 87.00 109 ARG A CA 1
ATOM 864 C C . ARG A 1 109 ? 5.904 3.565 12.338 1.00 87.00 109 ARG A C 1
ATOM 866 O O . ARG A 1 109 ? 4.837 3.451 12.927 1.00 87.00 109 ARG A O 1
ATOM 873 N N . PHE A 1 110 ? 6.005 3.446 11.015 1.00 89.75 110 PHE A N 1
ATOM 874 C CA . PHE A 1 110 ? 4.867 3.077 10.179 1.00 89.75 110 PHE A CA 1
ATOM 875 C C . PHE A 1 110 ? 4.321 1.682 10.513 1.00 89.75 110 PHE A C 1
ATOM 877 O O . PHE A 1 110 ? 3.106 1.516 10.543 1.00 89.75 110 PHE A O 1
ATOM 884 N N . SER A 1 111 ? 5.183 0.695 10.773 1.00 91.44 111 SER A N 1
ATOM 885 C CA . SER A 1 111 ? 4.745 -0.648 11.173 1.00 91.44 111 SER A CA 1
ATOM 886 C C . SER A 1 111 ? 4.007 -0.640 12.514 1.00 91.44 111 SER A C 1
ATOM 888 O O . SER A 1 111 ? 2.939 -1.235 12.600 1.00 91.44 111 SER A O 1
ATOM 890 N N . GLU A 1 112 ? 4.503 0.094 13.516 1.00 90.56 112 GLU A N 1
ATOM 891 C CA . GLU A 1 112 ? 3.816 0.260 14.813 1.00 90.56 112 GLU A CA 1
ATOM 892 C C . GLU A 1 112 ? 2.416 0.870 14.638 1.00 90.56 112 GLU A C 1
ATOM 894 O O . GLU A 1 112 ? 1.426 0.381 15.175 1.00 90.56 112 GLU A O 1
ATOM 899 N N . ILE A 1 113 ? 2.333 1.935 13.836 1.00 89.50 113 ILE A N 1
ATOM 900 C CA . ILE A 1 113 ? 1.087 2.615 13.460 1.00 89.50 113 ILE A CA 1
ATOM 901 C C . ILE A 1 113 ? 0.122 1.631 12.787 1.00 89.50 113 ILE A C 1
ATOM 903 O O . ILE A 1 113 ? -1.055 1.544 13.141 1.00 89.50 113 ILE A O 1
ATOM 907 N N . LEU A 1 114 ? 0.625 0.854 11.829 1.00 91.88 114 LEU A N 1
ATOM 908 C CA . LEU A 1 114 ? -0.182 -0.097 11.080 1.00 91.88 114 LEU A CA 1
ATOM 909 C C . LEU A 1 114 ? -0.741 -1.216 11.971 1.00 91.88 114 LEU A C 1
ATOM 911 O O . LEU A 1 114 ? -1.897 -1.598 11.800 1.00 91.88 114 LEU A O 1
ATOM 915 N N . GLU A 1 115 ? 0.040 -1.722 12.924 1.00 92.12 115 GLU A N 1
ATOM 916 C CA . GLU A 1 115 ? -0.417 -2.740 13.877 1.00 92.12 115 GLU A CA 1
ATOM 917 C C . GLU A 1 115 ? -1.583 -2.240 14.729 1.00 92.12 115 GLU A C 1
ATOM 919 O O . GLU A 1 115 ? -2.595 -2.936 14.847 1.00 92.12 115 GLU A O 1
ATOM 924 N N . VAL A 1 116 ? -1.491 -1.014 15.248 1.00 88.94 116 VAL A N 1
ATOM 925 C CA . VAL A 1 116 ? -2.587 -0.416 16.021 1.00 88.94 116 VAL A CA 1
ATOM 926 C C . VAL A 1 116 ? -3.823 -0.199 15.146 1.00 88.94 116 VAL A C 1
ATOM 928 O O . VAL A 1 116 ? -4.932 -0.549 15.547 1.00 88.94 116 VAL A O 1
ATOM 931 N N . ALA A 1 117 ? -3.647 0.291 13.917 1.00 88.94 117 ALA A N 1
ATOM 932 C CA . ALA A 1 117 ? -4.754 0.465 12.978 1.00 88.94 117 ALA A CA 1
ATOM 933 C C . ALA A 1 117 ? -5.482 -0.858 12.682 1.00 88.94 117 ALA A C 1
ATOM 935 O O . ALA A 1 117 ? -6.712 -0.898 12.649 1.00 88.94 117 ALA A O 1
ATOM 936 N N . ILE A 1 118 ? -4.729 -1.949 12.495 1.00 90.88 118 ILE A N 1
ATOM 937 C CA . ILE A 1 118 ? -5.286 -3.290 12.281 1.00 90.88 118 ILE A CA 1
ATOM 938 C C . ILE A 1 118 ? -6.048 -3.760 13.524 1.00 90.88 118 ILE A C 1
ATOM 940 O O . ILE A 1 118 ? -7.140 -4.313 13.392 1.00 90.88 118 ILE A O 1
ATOM 944 N N . GLN A 1 119 ? -5.500 -3.552 14.725 1.00 89.12 119 GLN A N 1
ATOM 945 C CA . GLN A 1 119 ? -6.171 -3.913 15.976 1.00 89.12 119 GLN A CA 1
ATOM 946 C C . GLN A 1 119 ? -7.501 -3.170 16.133 1.00 89.12 119 GLN A C 1
ATOM 948 O O . GLN A 1 119 ? -8.523 -3.823 16.332 1.00 89.12 119 GLN A O 1
ATOM 953 N N . LEU A 1 120 ? -7.509 -1.848 15.942 1.00 84.38 120 LEU A N 1
ATOM 954 C CA . LEU A 1 120 ? -8.718 -1.021 16.016 1.00 84.38 120 LEU A CA 1
ATOM 955 C C . LEU A 1 120 ? -9.778 -1.448 14.993 1.00 84.38 120 LEU A C 1
ATOM 957 O O . LEU A 1 120 ? -10.951 -1.597 15.334 1.00 84.38 120 LEU A O 1
ATOM 961 N N . ALA A 1 121 ? -9.367 -1.706 13.748 1.00 87.25 121 ALA A N 1
ATOM 962 C CA . ALA A 1 121 ? -10.277 -2.181 12.708 1.00 87.25 121 ALA A CA 1
ATOM 963 C C . ALA A 1 121 ? -10.912 -3.538 13.069 1.00 87.25 121 ALA A C 1
ATOM 965 O O . ALA A 1 121 ? -12.079 -3.782 12.757 1.00 87.25 121 ALA A O 1
ATOM 966 N N . ASN A 1 122 ? -10.169 -4.412 13.758 1.00 87.31 122 ASN A N 1
ATOM 967 C CA . ASN A 1 122 ? -10.667 -5.710 14.210 1.00 87.31 122 ASN A CA 1
ATOM 968 C C . ASN A 1 122 ? -11.624 -5.613 15.410 1.00 87.31 122 ASN A C 1
ATOM 970 O O . ASN A 1 122 ? -12.559 -6.413 15.488 1.00 87.31 122 ASN A O 1
ATOM 974 N N . THR A 1 123 ? -11.395 -4.690 16.352 1.00 82.56 123 THR A N 1
ATOM 975 C CA . THR A 1 123 ? -12.203 -4.581 17.581 1.00 82.56 123 THR A CA 1
ATOM 976 C C . THR A 1 123 ? -13.482 -3.783 17.363 1.00 82.56 123 THR A C 1
ATOM 978 O O . THR A 1 123 ? -14.564 -4.264 17.697 1.00 82.56 123 THR A O 1
ATOM 981 N N . GLU A 1 124 ? -13.373 -2.603 16.754 1.00 72.06 124 GLU A N 1
ATOM 982 C CA . GLU A 1 124 ? -14.487 -1.656 16.623 1.00 72.06 124 GLU A CA 1
ATOM 983 C C . GLU A 1 124 ? -15.330 -1.906 15.361 1.00 72.06 124 GLU A C 1
ATOM 985 O O . GLU A 1 124 ? -16.444 -1.401 15.244 1.00 72.06 124 GLU A O 1
ATOM 990 N N . LYS A 1 125 ? -14.829 -2.719 14.415 1.00 73.00 125 LYS A N 1
ATOM 991 C CA . LYS A 1 125 ? -15.440 -2.955 13.091 1.00 73.00 125 LYS A CA 1
ATOM 992 C C . LYS A 1 125 ? -15.700 -1.659 12.307 1.00 73.00 125 LYS A C 1
ATOM 994 O O . LYS A 1 125 ? -16.672 -1.564 11.556 1.00 73.00 125 LYS A O 1
ATOM 999 N N . GLU A 1 126 ? -14.819 -0.675 12.462 1.00 77.56 126 GLU A N 1
ATOM 1000 C CA . GLU A 1 126 ? -14.898 0.627 11.795 1.00 77.56 126 GLU A CA 1
ATOM 1001 C C . GLU A 1 126 ? -13.826 0.790 10.705 1.00 77.56 126 GLU A C 1
ATOM 1003 O O . GLU A 1 126 ? -12.819 0.078 10.660 1.00 77.56 126 GLU A O 1
ATOM 1008 N N . LEU A 1 127 ? -14.042 1.762 9.811 1.00 83.19 127 LEU A N 1
ATOM 1009 C CA . LEU A 1 127 ? -13.036 2.183 8.841 1.00 83.19 127 LEU A CA 1
ATOM 1010 C C . LEU A 1 127 ? -11.993 3.067 9.536 1.00 83.19 127 LEU A C 1
ATOM 1012 O O . LEU A 1 127 ? -12.302 4.172 9.982 1.00 83.19 127 LEU A O 1
ATOM 1016 N N . VAL A 1 128 ? -10.745 2.603 9.562 1.00 86.31 128 VAL A N 1
ATOM 1017 C CA . VAL A 1 128 ? -9.614 3.350 10.123 1.00 86.31 128 VAL A CA 1
ATOM 1018 C C . VAL A 1 128 ? -8.855 4.063 9.007 1.00 86.31 128 VAL A C 1
ATOM 1020 O O . VAL A 1 128 ? -8.503 3.460 7.992 1.00 86.31 128 VAL A O 1
ATOM 1023 N N . THR A 1 129 ? -8.559 5.348 9.206 1.00 86.75 129 THR A N 1
ATOM 1024 C CA . THR A 1 129 ? -7.708 6.134 8.300 1.00 86.75 129 THR A CA 1
ATOM 1025 C C . THR A 1 129 ? -6.474 6.667 9.009 1.00 86.75 129 THR A C 1
ATOM 1027 O O . THR A 1 129 ? -6.538 7.034 10.180 1.00 86.75 129 THR A O 1
ATOM 1030 N N . LEU A 1 130 ? -5.357 6.729 8.281 1.00 86.38 130 LEU A N 1
ATOM 1031 C CA . LEU A 1 130 ? -4.099 7.291 8.770 1.00 86.38 130 LEU A CA 1
ATOM 1032 C C . LEU A 1 130 ? -3.997 8.760 8.353 1.00 86.38 130 LEU A C 1
ATOM 1034 O O . LEU A 1 130 ? -3.900 9.058 7.160 1.00 86.38 130 LEU A O 1
ATOM 1038 N N . GLY A 1 131 ? -4.001 9.667 9.324 1.00 83.62 131 GLY A N 1
ATOM 1039 C CA . GLY A 1 131 ? -3.729 11.084 9.115 1.00 83.62 131 GLY A CA 1
ATOM 1040 C C . GLY A 1 131 ? -2.253 11.421 9.322 1.00 83.62 131 GLY A C 1
ATOM 1041 O O . GLY A 1 131 ? -1.537 10.766 10.077 1.00 83.62 131 GLY A O 1
ATOM 1042 N N . ILE A 1 132 ? -1.796 12.482 8.661 1.00 84.06 132 ILE A N 1
ATOM 1043 C CA . ILE A 1 132 ? -0.481 13.095 8.882 1.00 84.06 132 ILE A CA 1
ATOM 1044 C C . ILE A 1 132 ? -0.723 14.564 9.207 1.00 84.06 132 ILE A C 1
ATOM 1046 O O . ILE A 1 132 ? -1.495 15.218 8.499 1.00 84.06 132 ILE A O 1
ATOM 1050 N N . LYS A 1 133 ? -0.051 15.099 10.234 1.00 83.56 133 LYS A N 1
ATOM 1051 C CA . LYS A 1 133 ? -0.126 16.529 10.543 1.00 83.56 133 LYS A CA 1
ATOM 1052 C C . LYS A 1 133 ? 0.287 17.365 9.322 1.00 83.56 133 LYS A C 1
ATOM 1054 O O . LYS A 1 133 ? 1.425 17.244 8.852 1.00 83.56 133 LYS A O 1
ATOM 1059 N N . PRO A 1 134 ? -0.596 18.235 8.804 1.00 82.56 134 PRO A N 1
ATOM 1060 C CA . PRO A 1 134 ? -0.258 19.085 7.677 1.00 82.56 134 PRO A CA 1
ATOM 1061 C C . PRO A 1 134 ? 0.769 20.139 8.105 1.00 82.56 134 PRO A C 1
ATOM 1063 O O . PRO A 1 134 ? 0.620 20.796 9.131 1.00 82.56 134 PRO A O 1
ATOM 1066 N N . THR A 1 135 ? 1.799 20.344 7.286 1.00 87.50 135 THR A N 1
ATOM 1067 C CA . THR A 1 135 ? 2.783 21.429 7.475 1.00 87.50 135 THR A CA 1
ATOM 1068 C C . THR A 1 135 ? 2.435 22.687 6.679 1.00 87.50 135 THR A C 1
ATOM 1070 O O . THR A 1 135 ? 3.079 23.721 6.840 1.00 87.50 135 THR A O 1
ATOM 1073 N N . ARG A 1 136 ? 1.425 22.605 5.804 1.00 89.06 136 ARG A N 1
ATOM 1074 C CA . ARG A 1 136 ? 0.912 23.697 4.968 1.00 89.06 136 ARG A CA 1
ATOM 1075 C C . ARG A 1 136 ? -0.517 23.393 4.480 1.00 89.06 136 ARG A C 1
ATOM 1077 O O . ARG A 1 136 ? -0.883 22.217 4.415 1.00 89.06 136 ARG A O 1
ATOM 1084 N N . PRO A 1 137 ? -1.306 24.411 4.095 1.00 88.62 137 PRO A N 1
ATOM 1085 C CA . PRO A 1 137 ? -2.596 24.218 3.433 1.00 88.62 137 PRO A CA 1
ATOM 1086 C C . PRO A 1 137 ? -2.386 23.820 1.959 1.00 88.62 137 PRO A C 1
ATOM 1088 O O . PRO A 1 137 ? -2.130 24.669 1.109 1.00 88.62 137 PRO A O 1
ATOM 1091 N N . ASP A 1 138 ? -2.448 22.525 1.652 1.00 87.25 138 ASP A N 1
ATOM 1092 C CA . ASP A 1 138 ? -2.224 21.965 0.315 1.00 87.25 138 ASP A CA 1
ATOM 1093 C C . ASP A 1 138 ? -3.527 21.336 -0.195 1.00 87.25 138 ASP A C 1
ATOM 1095 O O . ASP A 1 138 ? -3.967 20.286 0.271 1.00 87.25 138 ASP A O 1
ATOM 1099 N N . THR A 1 139 ? -4.159 22.002 -1.164 1.00 89.50 139 THR A N 1
ATOM 1100 C CA . THR A 1 139 ? -5.463 21.611 -1.726 1.00 89.50 139 THR A CA 1
ATOM 1101 C C . THR A 1 139 ? -5.409 20.338 -2.573 1.00 89.50 139 THR A C 1
ATOM 1103 O O . THR A 1 139 ? -6.445 19.861 -3.030 1.00 89.50 139 THR A O 1
ATOM 1106 N N . GLY A 1 140 ? -4.216 19.772 -2.793 1.00 85.50 140 GLY A N 1
ATOM 1107 C CA . GLY A 1 140 ? -4.048 18.467 -3.423 1.00 85.50 140 GLY A CA 1
ATOM 1108 C C . GLY A 1 140 ? -4.336 17.281 -2.496 1.00 85.50 140 GLY A C 1
ATOM 1109 O O . GLY A 1 140 ? -4.397 16.155 -2.992 1.00 85.50 140 GLY A O 1
ATOM 1110 N N . TYR A 1 141 ? -4.500 17.510 -1.186 1.00 85.38 141 TYR A N 1
ATOM 1111 C CA . TYR A 1 141 ? -4.824 16.475 -0.203 1.00 85.38 141 TYR A CA 1
ATOM 1112 C C . TYR A 1 141 ? -6.268 16.571 0.295 1.00 85.38 141 TYR A C 1
ATOM 1114 O O . TYR A 1 141 ? -6.861 17.647 0.361 1.00 85.38 141 TYR A O 1
ATOM 1122 N N . GLY A 1 142 ? -6.814 15.420 0.692 1.00 85.06 142 GLY A N 1
ATOM 1123 C CA . GLY A 1 142 ? -7.993 15.367 1.551 1.00 85.06 142 GLY A CA 1
ATOM 1124 C C . GLY A 1 142 ? -7.600 15.643 3.002 1.00 85.06 142 GLY A C 1
ATOM 1125 O O . GLY A 1 142 ? -6.540 15.206 3.448 1.00 85.06 142 GLY A O 1
ATOM 1126 N N . TYR A 1 143 ? -8.456 16.357 3.726 1.00 85.12 143 TYR A N 1
ATOM 1127 C CA . TYR A 1 143 ? -8.287 16.635 5.150 1.00 85.12 143 TYR A CA 1
ATOM 1128 C C . TYR A 1 143 ? -9.257 15.772 5.956 1.00 85.12 143 TYR A C 1
ATOM 1130 O O . TYR A 1 143 ? -10.403 15.588 5.551 1.00 85.12 143 TYR A O 1
ATOM 1138 N N . ILE A 1 144 ? -8.779 15.236 7.078 1.00 83.50 144 ILE A N 1
ATOM 1139 C CA . ILE A 1 144 ? -9.581 14.452 8.019 1.00 83.50 144 ILE A CA 1
ATOM 1140 C C . ILE A 1 144 ? -9.869 15.360 9.209 1.00 83.50 144 ILE A C 1
ATOM 1142 O O . ILE A 1 144 ? -8.942 15.794 9.894 1.00 83.50 144 ILE A O 1
ATOM 1146 N N . GLU A 1 145 ? -11.143 15.660 9.426 1.00 81.31 145 GLU A N 1
ATOM 1147 C CA . GLU A 1 145 ? -11.614 16.272 10.664 1.00 81.31 145 GLU A CA 1
ATOM 1148 C C . GLU A 1 145 ? -11.878 15.162 11.683 1.00 81.31 145 GLU A C 1
ATOM 1150 O O . GLU A 1 145 ? -12.429 14.114 11.344 1.00 81.31 145 GLU A O 1
ATOM 1155 N N . PHE A 1 146 ? -11.443 15.369 12.919 1.00 74.50 146 PHE A N 1
ATOM 1156 C CA . PHE A 1 146 ? -11.611 14.420 14.013 1.00 74.50 146 PHE A CA 1
ATOM 1157 C C . PHE A 1 146 ? -11.771 15.199 15.321 1.00 74.50 146 PHE A C 1
ATOM 1159 O O . PHE A 1 146 ? -11.271 16.321 15.434 1.00 74.50 146 PHE A O 1
ATOM 1166 N N . ASP A 1 147 ? -12.462 14.616 16.302 1.00 74.44 147 ASP A N 1
ATOM 1167 C CA . ASP A 1 147 ? -12.520 15.191 17.646 1.00 74.44 147 ASP A CA 1
ATOM 1168 C C . ASP A 1 147 ? -11.185 14.911 18.359 1.00 74.44 147 ASP A C 1
ATOM 1170 O O . ASP A 1 147 ? -10.808 13.742 18.491 1.00 74.44 147 ASP A O 1
ATOM 1174 N N . PRO A 1 148 ? -10.457 15.936 18.839 1.00 67.56 148 PRO A N 1
ATOM 1175 C CA . PRO A 1 148 ? -9.238 15.738 19.620 1.00 67.56 148 PRO A CA 1
ATOM 1176 C C . PRO A 1 148 ? -9.418 14.842 20.853 1.00 67.56 148 PRO A C 1
ATOM 11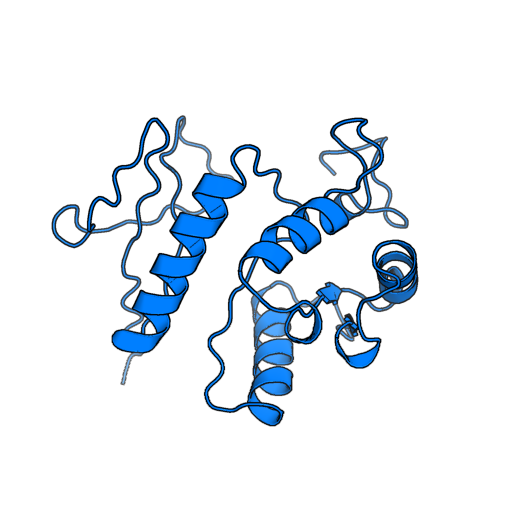78 O O . PRO A 1 148 ? -8.438 14.283 21.327 1.00 67.56 148 PRO A O 1
ATOM 1181 N N . GLN A 1 149 ? -10.642 14.704 21.372 1.00 65.19 149 GLN A N 1
ATOM 1182 C CA . GLN A 1 149 ? -10.960 13.830 22.506 1.00 65.19 149 GLN A CA 1
ATOM 1183 C C . GLN A 1 149 ? -11.102 12.354 22.107 1.00 65.19 149 GLN A C 1
ATOM 1185 O O . GLN A 1 149 ? -10.880 11.479 22.939 1.00 65.19 149 GLN A O 1
ATOM 1190 N N . ASP A 1 150 ? -11.457 12.077 20.847 1.00 57.88 150 ASP A N 1
ATOM 1191 C CA . ASP A 1 150 ? -11.520 10.723 20.274 1.00 57.88 150 ASP A CA 1
ATOM 1192 C C . ASP A 1 150 ? -10.177 10.277 19.682 1.00 57.88 150 ASP A C 1
ATOM 1194 O O . ASP A 1 150 ? -9.995 9.099 19.357 1.00 57.88 150 ASP A O 1
ATOM 1198 N N . ALA A 1 151 ? -9.240 11.212 19.513 1.00 53.41 151 ALA A N 1
ATOM 1199 C CA . ALA A 1 151 ? -7.877 10.892 19.147 1.00 53.41 151 ALA A CA 1
ATOM 1200 C C . ALA A 1 151 ? -7.170 10.298 20.367 1.00 53.41 151 ALA A C 1
ATOM 1202 O O . ALA A 1 151 ? -6.672 11.018 21.231 1.00 53.41 151 ALA A O 1
ATOM 1203 N N . GLU A 1 152 ? -7.072 8.969 20.420 1.00 52.12 152 GLU A N 1
ATOM 1204 C CA . GLU A 1 152 ? -5.995 8.366 21.193 1.00 52.12 152 GLU A CA 1
ATOM 1205 C C . GLU A 1 152 ? -4.679 8.831 20.571 1.00 52.12 152 GLU A C 1
ATOM 1207 O O . GLU A 1 152 ? -4.275 8.427 19.476 1.00 52.12 152 GLU A O 1
ATOM 1212 N N . GLU A 1 153 ? -4.039 9.768 21.258 1.00 43.94 153 GLU A N 1
ATOM 1213 C CA . GLU A 1 153 ? -2.733 10.281 20.910 1.00 43.94 153 GLU A CA 1
ATOM 1214 C C . GLU A 1 153 ? -1.727 9.134 21.070 1.00 43.94 153 GLU A C 1
ATOM 1216 O O . GLU A 1 153 ? -1.147 8.911 22.132 1.00 43.94 153 GLU A O 1
ATOM 1221 N N . ILE A 1 154 ? -1.497 8.368 20.004 1.00 42.56 154 ILE A N 1
ATOM 1222 C CA . ILE A 1 154 ? -0.355 7.455 19.943 1.00 42.56 154 ILE A CA 1
ATOM 1223 C C . ILE A 1 154 ? 0.886 8.318 19.689 1.00 42.56 154 ILE A C 1
ATOM 1225 O O . ILE A 1 154 ? 1.471 8.324 18.601 1.00 42.56 154 ILE A O 1
ATOM 1229 N N . ILE A 1 155 ? 1.280 9.095 20.702 1.00 34.09 155 ILE A N 1
ATOM 1230 C CA . ILE A 1 155 ? 2.533 9.843 20.709 1.00 34.09 155 ILE A CA 1
ATOM 1231 C C . ILE A 1 155 ? 3.671 8.832 20.854 1.00 34.09 155 ILE A C 1
ATOM 1233 O O . ILE A 1 155 ? 3.981 8.369 21.947 1.00 34.09 155 ILE A O 1
ATOM 1237 N N . PHE A 1 156 ? 4.374 8.557 19.760 1.00 34.06 156 PHE A N 1
ATOM 1238 C CA . PHE A 1 156 ? 5.793 8.229 19.855 1.00 34.06 156 PHE A CA 1
ATOM 1239 C C . PHE A 1 156 ? 6.564 9.138 18.890 1.00 34.06 156 PHE A C 1
ATOM 1241 O O . PHE A 1 156 ? 6.663 8.875 17.691 1.00 34.06 156 PHE A O 1
ATOM 1248 N N . GLY A 1 157 ? 7.103 10.237 19.421 1.00 34.53 157 GLY A N 1
ATOM 1249 C CA . GLY A 1 157 ? 8.054 11.101 18.715 1.00 34.53 157 GLY A CA 1
ATOM 1250 C C . GLY A 1 157 ? 7.483 12.027 17.629 1.00 34.53 157 GLY A C 1
ATOM 1251 O O . GLY A 1 157 ? 6.279 12.199 17.479 1.00 34.53 157 GLY A O 1
ATOM 1252 N N . THR A 1 158 ? 8.397 12.673 16.896 1.00 26.58 158 THR A N 1
ATOM 1253 C CA . THR A 1 158 ? 8.249 13.939 16.137 1.00 26.58 158 THR A CA 1
ATOM 1254 C C . THR A 1 158 ? 7.389 13.911 14.861 1.00 26.58 158 THR A C 1
ATOM 1256 O O . THR A 1 158 ? 7.522 14.787 14.006 1.00 26.58 158 THR A O 1
ATOM 1259 N N . LEU A 1 159 ? 6.478 12.949 14.721 1.00 30.03 159 LEU A N 1
ATOM 1260 C CA . LEU A 1 159 ? 5.470 12.924 13.660 1.00 30.03 159 LEU A CA 1
ATOM 1261 C C . LEU A 1 159 ? 4.105 12.651 14.294 1.00 30.03 159 LEU A C 1
ATOM 1263 O O . LEU A 1 159 ? 3.795 11.519 14.655 1.00 30.03 159 LEU A O 1
ATOM 1267 N N . GLU A 1 160 ? 3.294 13.700 14.419 1.00 32.00 160 GLU A N 1
ATOM 1268 C CA . GLU A 1 160 ? 1.885 13.598 14.801 1.00 32.00 160 GLU A CA 1
ATOM 1269 C C . GLU A 1 160 ? 1.113 12.942 13.643 1.00 32.00 160 GLU A C 1
ATOM 1271 O O . GLU A 1 160 ? 0.721 13.594 12.670 1.00 32.00 160 GLU A O 1
ATOM 1276 N N . SER A 1 161 ? 0.955 11.623 13.700 1.00 36.12 161 SER A N 1
ATOM 1277 C CA . SER A 1 161 ? -0.054 10.919 12.914 1.00 36.12 161 SER A CA 1
ATOM 1278 C C . SER A 1 161 ? -1.336 10.873 13.733 1.00 36.12 161 SER A C 1
ATOM 1280 O O . SER A 1 161 ? -1.374 10.232 14.783 1.00 36.12 161 SER A O 1
ATOM 1282 N N . LEU A 1 162 ? -2.359 11.578 13.265 1.00 37.12 162 LEU A N 1
ATOM 1283 C CA . LEU A 1 162 ? -3.673 11.626 13.895 1.00 37.12 162 LEU A CA 1
ATOM 1284 C C . LEU A 1 162 ? -4.522 10.515 13.282 1.00 37.12 162 LEU A C 1
ATOM 1286 O O . LEU A 1 162 ? -4.606 10.399 12.058 1.00 37.12 162 LEU A O 1
ATOM 1290 N N . TYR A 1 163 ? -5.143 9.701 14.122 1.00 40.28 163 TYR A N 1
ATOM 1291 C CA . TYR A 1 163 ? -6.182 8.776 13.694 1.00 40.28 163 TYR A CA 1
ATOM 1292 C C . TYR A 1 163 ? -7.519 9.440 13.968 1.00 40.28 163 TYR A C 1
ATOM 1294 O O . TYR A 1 163 ? -7.809 9.816 15.098 1.00 40.28 163 TYR A O 1
ATOM 1302 N N . GLY A 1 164 ? -8.319 9.612 12.924 1.00 35.53 164 GLY A N 1
ATOM 1303 C CA . GLY A 1 164 ? -9.709 10.020 13.053 1.00 35.53 164 GLY A CA 1
ATOM 1304 C C . GLY A 1 164 ? -10.613 8.822 12.815 1.00 35.53 164 GLY A C 1
ATOM 1305 O O . GLY A 1 164 ? -10.408 8.080 11.849 1.00 35.53 164 GLY A O 1
ATOM 1306 N N . LYS A 1 165 ? -11.625 8.651 13.670 1.00 34.44 165 LYS A N 1
ATOM 1307 C CA . LYS A 1 165 ? -12.770 7.782 13.381 1.00 34.44 165 LYS A CA 1
ATOM 1308 C C . LYS A 1 165 ? -13.569 8.402 12.239 1.00 34.44 165 LYS A C 1
ATOM 1310 O O . LYS A 1 165 ? -14.093 9.505 12.374 1.00 34.44 165 LYS A O 1
ATOM 1315 N N . LEU A 1 166 ? -13.711 7.691 11.126 1.00 32.47 166 LEU A N 1
ATOM 1316 C CA . LEU A 1 166 ? -14.715 8.027 10.121 1.00 32.47 166 LEU A CA 1
ATOM 1317 C C . LEU A 1 166 ? -15.993 7.250 10.445 1.00 32.47 166 LEU A C 1
ATOM 1319 O O . LEU A 1 166 ? -16.156 6.102 10.034 1.00 32.47 166 LEU A O 1
ATOM 1323 N N . LYS A 1 167 ? -16.929 7.893 11.155 1.00 30.58 167 LYS A N 1
ATOM 1324 C CA . LYS A 1 167 ? -18.317 7.413 11.227 1.00 30.58 167 LYS A CA 1
ATOM 1325 C C . LYS A 1 167 ? -18.974 7.617 9.864 1.00 30.58 167 LYS A C 1
ATOM 1327 O O . LYS A 1 167 ? -19.513 8.680 9.569 1.00 30.58 167 LYS A O 1
ATOM 1332 N N . LEU A 1 168 ? -18.938 6.588 9.025 1.00 30.62 168 LEU A N 1
ATOM 1333 C CA . LEU A 1 168 ? -19.791 6.518 7.843 1.00 30.62 168 LEU A CA 1
ATOM 1334 C C . LEU A 1 168 ? -21.207 6.151 8.304 1.00 30.62 168 LEU A C 1
ATOM 1336 O O . LEU A 1 168 ? -21.526 4.977 8.480 1.00 30.62 168 LEU A O 1
ATOM 1340 N N . SER A 1 169 ? -22.058 7.151 8.536 1.00 26.66 169 SER A N 1
ATOM 1341 C CA . SER A 1 169 ? -23.497 6.920 8.655 1.00 26.66 169 SER A CA 1
ATOM 1342 C C . SER A 1 169 ? -24.077 6.694 7.260 1.00 26.66 169 SER A C 1
ATOM 1344 O O . SER A 1 169 ? -24.020 7.561 6.388 1.00 26.66 169 SER A O 1
ATOM 1346 N N . TRP A 1 170 ? -24.630 5.507 7.030 1.00 22.72 170 TRP A N 1
ATOM 1347 C CA . TRP A 1 170 ? -25.488 5.275 5.873 1.00 22.72 170 TRP A CA 1
ATOM 1348 C C . TRP A 1 170 ? -26.848 5.926 6.164 1.00 22.72 170 TRP A C 1
ATOM 1350 O O . TRP A 1 170 ? -27.375 5.708 7.261 1.00 22.72 170 TRP A O 1
ATOM 1360 N N . PRO A 1 171 ? -27.433 6.732 5.258 1.00 25.91 171 PRO A N 1
ATOM 1361 C CA . PRO A 1 171 ? -28.844 7.062 5.391 1.00 25.91 171 PRO A CA 1
ATOM 1362 C C . PRO A 1 171 ? -29.672 5.760 5.349 1.00 25.91 171 PRO A C 1
ATOM 1364 O O . PRO A 1 171 ? -29.234 4.798 4.707 1.00 25.91 171 PRO A O 1
ATOM 1367 N N . PRO A 1 172 ? -30.807 5.718 6.072 1.00 43.28 172 PRO A N 1
ATOM 1368 C CA . PRO A 1 172 ? -31.641 4.524 6.209 1.00 43.28 172 PRO A CA 1
ATOM 1369 C C . PRO A 1 172 ? -32.149 3.977 4.871 1.00 43.28 172 PRO A C 1
ATOM 1371 O O . PRO A 1 172 ? -32.335 4.778 3.925 1.00 43.28 172 PRO A O 1
#

Nearest PDB structures (foldseek):
  2x5s-assembly1_A  TM=7.897E-01  e=2.060E-07  Thermotoga maritima MSB8

Mean predicted aligned error: 7.95 Å

Foldseek 3Di:
DVDPPQADPLRHQQLDPPPPPPAGLLRVVLVLVCVQDPLQPAAAEEAPSCLVVCCVRCVPRPSLRDHHDPDCPDDPVSCVVVLVVVCVVPVLDDDDDDDSNDDDDCSVVVSVVVVVQSVCCNPVVFDKDKAWDDPDPDPVDDDDDADPVPFPQPDDDDTRTTIHTDPPDDDD

Sequence (172 aa):
MRFWPLSTPEHPKQFLDVLGIGKSLLQLTFERLSRTVQSNQIFILTNLSYAELVRKQLPNLPVDNILCEPERKNTAPCLAYASAKIFAKNPNATLVVLPSDHLIINELRFSEILEVAIQLANTEKELVTLGIKPTRPDTGYGYIEFDPQDAEEIIFGTLESLYGKLKLSWPP

pLDDT: mean 81.67, std 19.57, range [22.72, 97.38]

Solvent-accessible surface area (backbone atoms only — not comparable to full-atom values): 11093 Å² total; per-residue (Å²): 134,88,50,66,87,79,34,45,95,91,48,43,64,33,70,37,49,85,81,74,78,87,48,22,29,37,49,54,43,51,56,56,46,47,75,78,41,61,64,90,76,55,67,48,78,42,50,60,92,45,50,65,58,50,43,71,72,41,71,85,53,57,72,90,32,55,44,59,46,95,65,95,67,59,69,68,57,52,48,53,53,51,50,52,58,45,39,75,75,39,79,85,66,84,85,85,86,75,74,47,65,61,89,71,85,63,50,70,62,49,46,56,52,50,52,52,48,52,50,48,33,69,72,73,71,50,62,74,50,89,41,68,69,76,93,64,97,57,88,92,57,88,82,85,80,60,59,76,86,73,32,76,78,75,80,74,70,100,63,62,54,48,51,36,76,56,82,80,78,74,81,132

Radius of gyration: 17.22 Å; Cα contacts (8 Å, |Δi|>4): 163; chains: 1; bounding box: 51×40×42 Å

Secondary structure (DSSP, 8-state):
--STTT--SSS-GGGS-SSSSS--HHHHHHHHHTTTS-GGG--EEEEGGGHHHHHHH-TTS-GGGEEEESS---HHHHHHHHHHHHHTT-TTPPPP---TT---S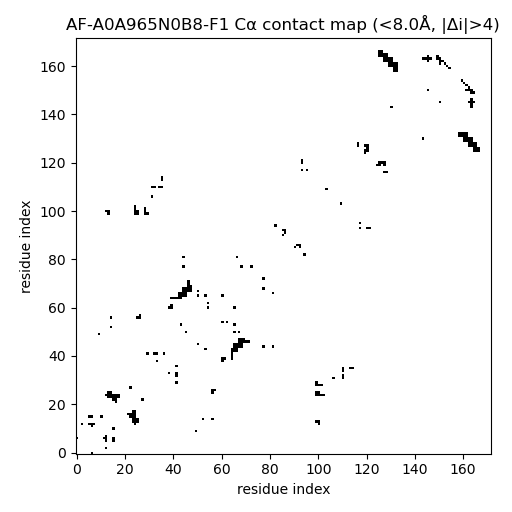-HHHHHHHHHHHHHHHHHH---EEE----SS--TTS------TTT------SS----EEE---PPP-